Protein AF-A0A948YXH2-F1 (afdb_monomer)

Foldseek 3Di:
DDDPPPPPVVVVPPPPPVVVVVVVVVVPPPPPPPPQDDCVLCVVLLQLLLVLLVLLQVCCVVPVVVQVVDFFQVSSCVSCVVPVVSCVSLVQWRWGAHSQSKIWIGHNVQFATAFIAHNADSGGPGGCSNPPNHGSDDDDDCVVPHD

Radius of gyration: 26.39 Å; Cα contacts (8 Å, |Δi|>4): 198; chains: 1; bounding box: 30×79×67 Å

Secondary structure (DSSP, 8-state):
--STTSSSTTTTTSSHHHHHHHHHHHHTT---------HHHHHHHHTTHHHHHHHHHHHHHH-HHHHTTS-HHHHHHHHTSS-GGGGGGGTTSEEEE-TTS-EEEE-TTS-BEEEEE-TT-SS-SEE-TT-TT-BSS----HHHH--

Structure (mmCIF, N/CA/C/O backbone):
data_AF-A0A948YXH2-F1
#
_entry.id   AF-A0A948YXH2-F1
#
loop_
_atom_site.group_PDB
_atom_site.id
_atom_site.type_symbol
_atom_site.label_atom_id
_atom_site.label_alt_id
_atom_site.label_comp_id
_atom_site.label_asym_id
_atom_site.label_entity_id
_atom_site.label_seq_id
_atom_site.pdbx_PDB_ins_code
_atom_site.Cartn_x
_atom_site.Cartn_y
_atom_site.Cartn_z
_atom_site.occupancy
_atom_site.B_iso_or_equiv
_atom_site.auth_seq_id
_atom_site.auth_comp_id
_atom_site.auth_asym_id
_atom_site.auth_atom_id
_atom_site.pdbx_PDB_model_num
ATOM 1 N N . MET A 1 1 ? 5.760 -65.718 -49.578 1.00 47.25 1 MET A N 1
ATOM 2 C CA . MET A 1 1 ? 7.039 -65.034 -49.281 1.00 47.25 1 MET A CA 1
ATOM 3 C C . MET A 1 1 ? 7.207 -64.028 -50.403 1.00 47.25 1 MET A C 1
ATOM 5 O O . MET A 1 1 ? 7.182 -64.478 -51.530 1.00 47.25 1 MET A O 1
ATOM 9 N N . GLU A 1 2 ? 7.180 -62.706 -50.266 1.00 49.44 2 GLU A N 1
ATOM 10 C CA . GLU A 1 2 ? 7.543 -61.779 -49.188 1.00 49.44 2 GLU A CA 1
ATOM 11 C C . GLU A 1 2 ? 7.037 -60.376 -49.605 1.00 49.44 2 GLU A C 1
ATOM 13 O O . GLU A 1 2 ? 7.789 -59.625 -50.209 1.00 49.44 2 GLU A O 1
ATOM 18 N N . GLU A 1 3 ? 5.784 -59.976 -49.356 1.00 45.53 3 GLU A N 1
ATOM 19 C CA . GLU A 1 3 ? 5.370 -58.599 -49.741 1.00 45.53 3 GLU A CA 1
ATOM 20 C C . GLU A 1 3 ? 4.524 -57.845 -48.709 1.00 45.53 3 GLU A C 1
ATOM 22 O O . GLU A 1 3 ? 4.246 -56.659 -48.873 1.00 45.53 3 GLU A O 1
ATOM 27 N N . THR A 1 4 ? 4.202 -58.451 -47.567 1.00 49.09 4 THR A N 1
ATOM 28 C CA . THR A 1 4 ? 3.357 -57.817 -46.540 1.00 49.09 4 THR A CA 1
ATOM 29 C C . THR A 1 4 ? 4.105 -56.928 -45.535 1.00 49.09 4 THR A C 1
ATOM 31 O O . THR A 1 4 ? 3.462 -56.263 -44.728 1.00 49.09 4 THR A O 1
ATOM 34 N N . CYS A 1 5 ? 5.440 -56.827 -45.590 1.00 45.44 5 CYS A N 1
ATOM 35 C CA . CYS A 1 5 ? 6.236 -56.117 -44.570 1.00 45.44 5 CYS A CA 1
ATOM 36 C C . CYS A 1 5 ? 6.642 -54.670 -44.917 1.00 45.44 5 CYS A C 1
ATOM 38 O O . CYS A 1 5 ? 7.407 -54.056 -44.176 1.00 45.44 5 CYS A O 1
ATOM 40 N N . ARG A 1 6 ? 6.151 -54.089 -46.022 1.00 45.03 6 ARG A N 1
ATOM 41 C CA . ARG A 1 6 ? 6.579 -52.742 -46.465 1.00 45.03 6 ARG A CA 1
ATOM 42 C C . ARG A 1 6 ? 5.604 -51.601 -46.149 1.00 45.03 6 ARG A C 1
ATOM 44 O O . ARG A 1 6 ? 5.980 -50.441 -46.284 1.00 45.03 6 ARG A O 1
ATOM 51 N N . ASN A 1 7 ? 4.389 -51.899 -45.676 1.00 45.00 7 ASN A N 1
ATOM 52 C CA . ASN A 1 7 ? 3.322 -50.893 -45.550 1.00 45.00 7 ASN A CA 1
ATOM 53 C C . ASN A 1 7 ? 3.136 -50.271 -44.154 1.00 45.00 7 ASN A C 1
ATOM 55 O O . ASN A 1 7 ? 2.418 -49.283 -44.031 1.00 45.00 7 ASN A O 1
ATOM 59 N N . VAL A 1 8 ? 3.805 -50.766 -43.107 1.00 47.06 8 VAL A N 1
ATOM 60 C CA . VAL A 1 8 ? 3.688 -50.171 -41.756 1.00 47.06 8 VAL A CA 1
ATOM 61 C C . VAL A 1 8 ? 4.726 -49.064 -41.520 1.00 47.06 8 VAL A C 1
ATOM 63 O O . VAL A 1 8 ? 4.463 -48.102 -40.798 1.00 47.06 8 VAL A O 1
ATOM 66 N N . PHE A 1 9 ? 5.878 -49.119 -42.195 1.00 38.69 9 PHE A N 1
ATOM 67 C CA . PHE A 1 9 ? 6.962 -48.151 -41.982 1.00 38.69 9 PHE A CA 1
ATOM 68 C C . PHE A 1 9 ? 6.680 -46.759 -42.574 1.00 38.69 9 PHE A C 1
ATOM 70 O O . PHE A 1 9 ? 7.216 -45.759 -42.099 1.00 38.69 9 PHE A O 1
ATOM 77 N N . PHE A 1 10 ? 5.795 -46.665 -43.570 1.00 40.69 10 PHE A N 1
ATOM 78 C CA . PHE A 1 10 ? 5.503 -45.400 -44.252 1.00 40.69 10 PHE A CA 1
ATOM 79 C C . PHE A 1 10 ? 4.491 -44.508 -43.516 1.00 40.69 10 PHE A C 1
ATOM 81 O O . PHE A 1 10 ? 4.433 -43.302 -43.758 1.00 40.69 10 PHE A O 1
ATOM 88 N N . ILE A 1 11 ? 3.708 -45.067 -42.588 1.00 46.44 11 ILE A N 1
ATOM 89 C CA . ILE A 1 11 ? 2.656 -44.321 -41.880 1.00 46.44 11 ILE A CA 1
ATOM 90 C C . ILE A 1 11 ? 3.222 -43.574 -40.660 1.00 46.44 11 ILE A C 1
ATOM 92 O O . ILE A 1 11 ? 2.777 -42.469 -40.350 1.00 46.44 11 ILE A O 1
ATOM 96 N N . LEU A 1 12 ? 4.272 -44.102 -40.021 1.00 45.34 12 LEU A N 1
ATOM 97 C CA . LEU A 1 12 ? 4.922 -43.462 -38.867 1.00 45.34 12 LEU A CA 1
ATOM 98 C C . LEU A 1 12 ? 5.946 -42.380 -39.249 1.00 45.34 12 LEU A C 1
ATOM 100 O O . LEU A 1 12 ? 6.356 -41.590 -38.398 1.00 45.34 12 LEU A O 1
ATOM 104 N N . TRP A 1 13 ? 6.313 -42.277 -40.530 1.00 46.12 13 TRP A N 1
ATOM 105 C CA . TRP A 1 13 ? 7.247 -41.264 -41.033 1.00 46.12 13 TRP A CA 1
ATOM 106 C C . TRP A 1 13 ? 6.576 -40.145 -41.844 1.00 46.12 13 TRP A C 1
ATOM 108 O O . TRP A 1 13 ? 7.249 -39.380 -42.515 1.00 46.12 13 TRP A O 1
ATOM 118 N N . ARG A 1 14 ? 5.247 -39.989 -41.785 1.00 46.41 14 ARG A N 1
ATOM 119 C CA . ARG A 1 14 ? 4.543 -38.886 -42.481 1.00 46.41 14 ARG A CA 1
ATOM 120 C C . ARG A 1 14 ? 3.950 -37.829 -41.544 1.00 46.41 14 ARG A C 1
ATOM 122 O O . ARG A 1 14 ? 3.438 -36.816 -42.004 1.00 46.41 14 ARG A O 1
ATOM 129 N N . ARG A 1 15 ? 4.041 -38.034 -40.224 1.00 52.59 15 ARG A N 1
ATOM 130 C CA . ARG A 1 15 ? 3.487 -37.134 -39.188 1.00 52.59 15 ARG A CA 1
ATOM 131 C C . ARG A 1 15 ? 4.535 -36.525 -38.247 1.00 52.59 15 ARG A C 1
ATOM 133 O O . ARG A 1 15 ? 4.198 -36.056 -37.167 1.00 52.59 15 ARG A O 1
ATOM 140 N N . ARG A 1 16 ? 5.808 -36.502 -38.652 1.00 53.38 16 ARG A N 1
ATOM 141 C CA . ARG A 1 16 ? 6.897 -35.878 -37.881 1.00 53.38 16 ARG A CA 1
ATOM 142 C C . ARG A 1 16 ? 7.001 -34.341 -37.940 1.00 53.38 16 ARG A C 1
ATOM 144 O O . ARG A 1 16 ? 7.478 -33.796 -36.949 1.00 53.38 16 ARG A O 1
ATOM 151 N N . PRO A 1 17 ? 6.556 -33.607 -38.984 1.00 52.94 17 PRO A N 1
ATOM 152 C CA . PRO A 1 17 ? 6.754 -32.156 -38.985 1.00 52.94 17 PRO A CA 1
ATOM 153 C C . PRO A 1 17 ? 5.731 -31.417 -38.109 1.00 52.94 17 PRO A C 1
ATOM 155 O O . PRO A 1 17 ? 6.046 -30.353 -37.591 1.00 52.94 17 PRO A O 1
ATOM 158 N N . LEU A 1 18 ? 4.536 -31.984 -37.885 1.00 54.34 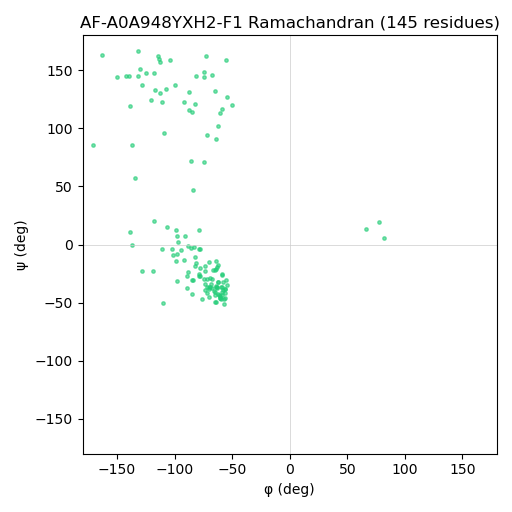18 LEU A N 1
ATOM 159 C CA . LEU A 1 18 ? 3.464 -31.314 -37.135 1.00 54.34 18 LEU A CA 1
ATOM 160 C C . LEU A 1 18 ? 3.738 -31.274 -35.620 1.00 54.34 18 LEU A C 1
ATOM 162 O O . LEU A 1 18 ? 3.500 -30.259 -34.977 1.00 54.34 18 LEU A O 1
ATOM 166 N N . PHE A 1 19 ? 4.298 -32.352 -35.059 1.00 53.00 19 PHE A N 1
ATOM 167 C CA . PHE A 1 19 ? 4.649 -32.424 -33.633 1.00 53.00 19 PHE A CA 1
ATOM 168 C C . PHE A 1 19 ? 5.821 -31.500 -33.267 1.00 53.00 19 PHE A C 1
ATOM 170 O O . PHE A 1 19 ? 5.811 -30.893 -32.199 1.00 53.00 19 PHE A O 1
ATOM 177 N N . LEU A 1 20 ? 6.804 -31.352 -34.164 1.00 56.38 20 LEU A N 1
ATOM 178 C CA . LEU A 1 20 ? 7.938 -30.440 -33.973 1.00 56.38 20 LEU A CA 1
ATOM 179 C C . LEU A 1 20 ? 7.518 -28.966 -34.102 1.00 56.38 20 LEU A C 1
ATOM 181 O O . LEU A 1 20 ? 7.993 -28.132 -33.336 1.00 56.38 20 LEU A O 1
ATOM 185 N N . LEU A 1 21 ? 6.580 -28.657 -35.007 1.00 55.91 21 LEU A N 1
ATOM 186 C CA . LEU A 1 21 ? 5.981 -27.322 -35.140 1.00 55.91 21 LEU A CA 1
ATOM 187 C C . LEU A 1 21 ? 5.174 -26.916 -33.898 1.00 55.91 21 LEU A C 1
ATOM 189 O O . LEU A 1 21 ? 5.331 -25.798 -33.417 1.00 55.91 21 LEU A O 1
ATOM 193 N N . CYS A 1 22 ? 4.367 -27.819 -33.329 1.00 55.50 22 CYS A N 1
ATOM 194 C CA . CYS A 1 22 ? 3.629 -27.534 -32.093 1.00 55.50 22 CYS A CA 1
ATOM 195 C C . CYS A 1 22 ? 4.554 -27.295 -30.889 1.00 55.50 22 CYS A C 1
ATOM 197 O O . CYS A 1 22 ? 4.252 -26.444 -30.056 1.00 55.50 22 CYS A O 1
ATOM 199 N N . TRP A 1 23 ? 5.688 -27.997 -30.805 1.00 57.28 23 TRP A N 1
ATOM 200 C CA . TRP A 1 23 ? 6.664 -27.795 -29.731 1.00 57.28 23 TRP A CA 1
ATOM 201 C C . TRP A 1 23 ? 7.389 -26.445 -29.852 1.00 57.28 23 TRP A C 1
ATOM 203 O O . TRP A 1 23 ? 7.566 -25.758 -28.851 1.00 57.28 23 TRP A O 1
ATOM 213 N N . PHE A 1 24 ? 7.709 -26.008 -31.076 1.00 55.78 24 PHE A N 1
ATOM 214 C CA . PHE A 1 24 ? 8.284 -24.680 -31.325 1.00 55.78 24 PHE A CA 1
ATOM 215 C C . PHE A 1 24 ? 7.313 -23.537 -30.985 1.00 55.78 24 PHE A C 1
ATOM 217 O O . PHE A 1 24 ? 7.726 -22.549 -30.386 1.00 55.78 24 PHE A O 1
ATOM 224 N N . ILE A 1 25 ? 6.020 -23.684 -31.303 1.00 59.38 25 ILE A N 1
ATOM 225 C CA . ILE A 1 25 ? 4.994 -22.666 -31.007 1.00 59.38 25 ILE A CA 1
ATOM 226 C C . ILE A 1 25 ? 4.745 -22.537 -29.491 1.00 59.38 25 ILE A C 1
ATOM 228 O O . ILE A 1 25 ? 4.522 -21.434 -28.999 1.00 59.38 25 ILE A O 1
ATOM 232 N N . LEU A 1 26 ? 4.842 -23.635 -28.730 1.00 56.25 26 LEU A N 1
ATOM 233 C CA . LEU A 1 26 ? 4.680 -23.633 -27.268 1.00 56.25 26 LEU A CA 1
ATOM 234 C C . LEU A 1 26 ? 5.825 -22.926 -26.518 1.00 56.25 26 LEU A C 1
ATOM 236 O O . LEU A 1 26 ? 5.587 -22.356 -25.457 1.00 56.25 26 LEU A O 1
ATOM 240 N N . VAL A 1 27 ? 7.046 -22.917 -27.065 1.00 59.12 27 VAL A N 1
ATOM 241 C CA . VAL A 1 27 ? 8.215 -22.261 -26.441 1.00 59.12 27 VAL A CA 1
ATOM 242 C C . VAL A 1 27 ? 8.197 -20.735 -26.630 1.00 59.12 27 VAL A C 1
ATOM 244 O O . VAL A 1 27 ? 8.809 -20.009 -25.852 1.00 59.12 27 VAL A O 1
ATOM 247 N N . SER A 1 28 ? 7.457 -20.207 -27.610 1.00 55.31 28 SER A N 1
ATOM 248 C CA . SER A 1 28 ? 7.458 -18.768 -27.918 1.00 55.31 28 SER A CA 1
ATOM 249 C C . SER A 1 28 ? 6.528 -17.905 -27.050 1.00 55.31 28 SER A C 1
ATOM 251 O O . SER A 1 28 ? 6.524 -16.689 -27.221 1.00 55.31 28 SER A O 1
ATOM 253 N N . ILE A 1 29 ? 5.758 -18.478 -26.114 1.00 59.00 29 ILE A N 1
ATOM 254 C CA . ILE A 1 29 ? 4.778 -17.717 -25.303 1.00 59.00 29 ILE A CA 1
ATOM 255 C C . ILE A 1 29 ? 5.355 -17.264 -23.945 1.00 59.00 29 ILE A C 1
ATOM 257 O O . ILE A 1 29 ? 4.737 -16.475 -23.237 1.00 59.00 29 ILE A O 1
ATOM 261 N N . SER A 1 30 ? 6.578 -17.649 -23.572 1.00 54.47 30 SER A N 1
ATOM 262 C CA . SER A 1 30 ? 7.213 -17.166 -22.333 1.00 54.47 30 SER A CA 1
ATOM 263 C C . SER A 1 30 ? 7.900 -15.803 -22.502 1.00 54.47 30 SER A C 1
ATOM 265 O O . SER A 1 30 ? 9.035 -15.604 -22.078 1.00 54.47 30 SER A O 1
ATOM 267 N N . GLY A 1 31 ? 7.211 -14.846 -23.125 1.00 50.62 31 GLY A N 1
ATOM 268 C CA . GLY A 1 31 ? 7.551 -13.427 -23.060 1.00 50.62 31 GLY A CA 1
ATOM 269 C C . GLY A 1 31 ? 6.918 -12.811 -21.818 1.00 50.62 31 GLY A C 1
ATOM 270 O O . GLY A 1 31 ? 5.932 -12.088 -21.922 1.00 50.62 31 GLY A O 1
ATOM 271 N N . CYS A 1 32 ? 7.435 -13.138 -20.631 1.00 58.16 32 CYS A N 1
ATOM 272 C CA . CYS A 1 32 ? 7.029 -12.456 -19.406 1.00 58.16 32 CYS A CA 1
ATOM 273 C C . CYS A 1 32 ? 7.630 -11.045 -19.446 1.00 58.16 32 CYS A C 1
ATOM 275 O O . CYS A 1 32 ? 8.799 -10.847 -19.117 1.00 58.16 32 CYS A O 1
ATOM 277 N N . CYS A 1 33 ? 6.857 -10.070 -19.925 1.00 55.53 33 CYS A N 1
ATOM 278 C CA . CYS A 1 33 ? 7.203 -8.660 -19.819 1.00 55.53 33 CYS A CA 1
ATOM 279 C C . CYS A 1 33 ? 7.234 -8.286 -18.332 1.00 55.53 33 CYS A C 1
ATOM 281 O O . CYS A 1 33 ? 6.213 -7.912 -17.760 1.00 55.53 33 CYS A O 1
ATOM 283 N N . ALA A 1 34 ? 8.398 -8.414 -17.693 1.00 60.78 34 ALA A N 1
ATOM 284 C CA . ALA A 1 34 ? 8.621 -7.870 -16.364 1.00 60.78 34 ALA A CA 1
ATOM 285 C C . ALA A 1 34 ? 8.470 -6.347 -16.458 1.00 60.78 34 ALA A C 1
ATOM 287 O O . ALA A 1 34 ? 9.343 -5.657 -16.988 1.00 60.78 34 ALA A O 1
ATOM 288 N N . HIS A 1 35 ? 7.321 -5.832 -16.014 1.00 67.50 35 HIS A N 1
ATOM 289 C CA . HIS A 1 35 ? 7.077 -4.399 -15.948 1.00 67.50 35 HIS A CA 1
ATOM 290 C C . HIS A 1 35 ? 8.140 -3.781 -15.038 1.00 67.50 35 HIS A C 1
ATOM 292 O O . HIS A 1 35 ? 8.249 -4.138 -13.862 1.00 67.50 35 HIS A O 1
ATOM 298 N N . LYS A 1 36 ? 8.983 -2.914 -15.604 1.00 78.88 36 LYS A N 1
ATOM 299 C CA . LYS A 1 36 ? 10.058 -2.263 -14.862 1.00 78.88 36 LYS A CA 1
ATOM 300 C C . LYS A 1 36 ? 9.483 -1.030 -14.182 1.00 78.88 36 LYS A C 1
ATOM 302 O O . LYS A 1 36 ? 9.102 -0.081 -14.853 1.00 78.88 36 LYS A O 1
ATOM 307 N N . TYR A 1 37 ? 9.452 -1.060 -12.860 1.00 88.38 37 TYR A N 1
ATOM 308 C CA . TYR A 1 37 ? 9.035 0.074 -12.049 1.00 88.38 37 TYR A CA 1
ATOM 309 C C . TYR A 1 37 ? 10.221 1.029 -11.904 1.00 88.38 37 TYR A C 1
ATOM 311 O O . TYR A 1 37 ? 11.299 0.620 -11.465 1.00 88.38 37 TYR A O 1
ATOM 319 N N . THR A 1 38 ? 10.047 2.273 -12.342 1.00 90.12 38 THR A N 1
ATOM 320 C CA . THR A 1 38 ? 11.082 3.316 -12.318 1.00 90.12 38 THR A CA 1
ATOM 321 C C . THR A 1 38 ? 10.699 4.421 -11.346 1.00 90.12 38 THR A C 1
ATOM 323 O O . THR A 1 38 ? 9.518 4.605 -11.044 1.00 90.12 38 THR A O 1
ATOM 326 N N . ASP A 1 39 ? 11.683 5.200 -10.899 1.00 91.88 39 ASP A N 1
ATOM 327 C CA . ASP A 1 39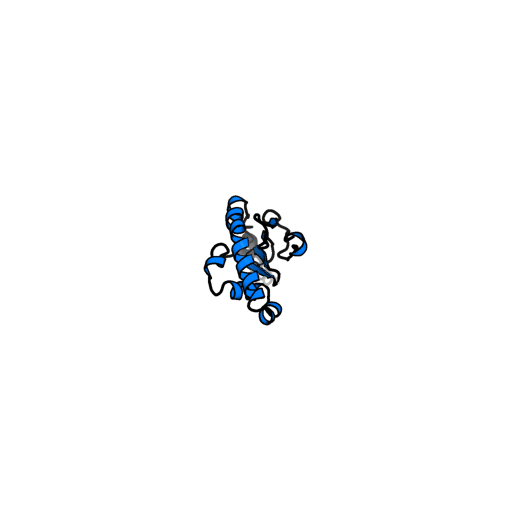 ? 11.442 6.340 -10.009 1.00 91.88 39 ASP A CA 1
ATOM 328 C C . ASP A 1 39 ? 10.448 7.339 -10.618 1.00 91.88 39 ASP A C 1
ATOM 330 O O . ASP A 1 39 ? 9.570 7.830 -9.919 1.00 91.88 39 ASP A O 1
ATOM 334 N N . GLU A 1 40 ? 10.512 7.570 -11.932 1.00 90.06 40 GLU A N 1
ATOM 335 C CA . GLU A 1 40 ? 9.584 8.450 -12.660 1.00 90.06 40 GLU A CA 1
ATOM 336 C C . GLU A 1 40 ? 8.120 8.017 -12.503 1.00 90.06 40 GLU A C 1
ATOM 338 O O . GLU A 1 40 ? 7.234 8.856 -12.355 1.00 90.06 40 GLU A O 1
ATOM 343 N N . THR A 1 41 ? 7.866 6.706 -12.511 1.00 90.38 41 THR A N 1
ATOM 344 C CA . THR A 1 41 ? 6.514 6.151 -12.352 1.00 90.38 41 THR A CA 1
ATOM 345 C C . THR A 1 41 ? 6.091 6.019 -10.892 1.00 90.38 41 THR A C 1
ATOM 347 O O . THR A 1 41 ? 4.907 6.127 -10.586 1.00 90.38 41 THR A O 1
ATOM 350 N N . MET A 1 42 ? 7.044 5.791 -9.986 1.00 93.94 42 MET A N 1
ATOM 351 C CA . MET A 1 42 ? 6.754 5.405 -8.604 1.00 93.94 42 MET A CA 1
ATOM 352 C C . MET A 1 42 ? 6.782 6.566 -7.620 1.00 93.94 42 MET A C 1
ATOM 354 O O . MET A 1 42 ? 6.013 6.550 -6.667 1.00 93.94 42 MET A O 1
ATOM 358 N N . GLN A 1 43 ? 7.609 7.587 -7.844 1.00 93.12 43 GLN A N 1
ATOM 359 C CA . GLN A 1 43 ? 7.688 8.742 -6.946 1.00 93.12 43 GLN A CA 1
ATOM 360 C C . GLN A 1 43 ? 6.355 9.498 -6.821 1.00 93.12 43 GLN A C 1
ATOM 362 O O . GLN A 1 43 ? 5.946 9.765 -5.692 1.00 93.12 43 GLN A O 1
ATOM 367 N N . PRO A 1 44 ? 5.620 9.798 -7.916 1.00 92.56 44 PRO A N 1
ATOM 368 C CA . PRO A 1 44 ? 4.319 10.455 -7.796 1.00 92.56 44 PRO A CA 1
ATOM 369 C C . PRO A 1 44 ? 3.303 9.600 -7.039 1.00 92.56 44 PRO A C 1
ATOM 371 O O . PRO A 1 44 ? 2.509 10.128 -6.271 1.00 92.56 44 PRO A O 1
ATOM 374 N N . LEU A 1 45 ? 3.347 8.280 -7.240 1.00 93.44 45 LEU A N 1
ATOM 375 C CA . LEU A 1 45 ? 2.473 7.343 -6.547 1.00 93.44 45 LEU A CA 1
ATOM 376 C C . LEU A 1 45 ? 2.763 7.333 -5.045 1.00 93.44 45 LEU A C 1
ATOM 378 O O . LEU A 1 45 ? 1.859 7.483 -4.228 1.00 93.44 45 LEU A O 1
ATOM 382 N N . ALA A 1 46 ? 4.035 7.197 -4.693 1.00 93.19 46 ALA A N 1
ATOM 383 C CA . ALA A 1 46 ? 4.479 7.083 -3.318 1.00 93.19 46 ALA A CA 1
ATOM 384 C C . ALA A 1 46 ? 4.253 8.391 -2.531 1.00 93.19 46 ALA A C 1
ATOM 386 O O . ALA A 1 46 ? 3.907 8.346 -1.358 1.00 93.19 46 ALA A O 1
ATOM 387 N N . ALA A 1 47 ? 4.294 9.552 -3.193 1.00 91.06 47 ALA A N 1
ATOM 388 C CA . ALA A 1 47 ? 3.925 10.836 -2.590 1.00 91.06 47 ALA A CA 1
ATOM 389 C C . ALA A 1 47 ? 2.452 10.929 -2.136 1.00 91.06 47 ALA A C 1
ATOM 391 O O . ALA A 1 47 ? 2.119 11.807 -1.347 1.00 91.06 47 ALA A O 1
ATOM 392 N N . THR A 1 48 ? 1.572 10.046 -2.624 1.00 93.44 48 THR A N 1
ATOM 393 C CA . THR A 1 48 ? 0.153 9.991 -2.217 1.00 93.44 48 THR A CA 1
ATOM 394 C C . THR A 1 48 ? -0.126 8.946 -1.130 1.00 93.44 48 THR A C 1
ATOM 396 O O . THR A 1 48 ? -1.279 8.729 -0.760 1.00 93.44 48 THR A O 1
ATOM 399 N N . ALA A 1 49 ? 0.900 8.243 -0.643 1.00 94.06 49 ALA A N 1
ATOM 400 C CA . ALA A 1 49 ? 0.736 7.110 0.266 1.00 94.06 49 ALA A CA 1
ATOM 401 C C . ALA A 1 49 ? 0.354 7.531 1.687 1.00 94.06 49 ALA A C 1
ATOM 403 O O . ALA A 1 49 ? -0.487 6.877 2.307 1.00 94.06 49 ALA A O 1
ATOM 404 N N . SER A 1 50 ? 0.858 8.676 2.143 1.00 92.31 50 SER A N 1
ATOM 405 C CA . SER A 1 50 ? 0.532 9.246 3.450 1.00 92.31 50 SER A CA 1
ATOM 406 C C . SER A 1 50 ? -0.954 9.595 3.594 1.00 92.31 50 SER A C 1
ATOM 408 O O . SER A 1 50 ? -1.526 9.433 4.672 1.00 92.31 50 SER A O 1
ATOM 410 N N . ASP A 1 51 ? -1.630 9.990 2.509 1.00 93.19 51 ASP A N 1
ATOM 411 C CA . ASP A 1 51 ? -3.080 10.224 2.510 1.00 93.19 51 ASP A CA 1
ATOM 412 C C . ASP A 1 51 ? -3.868 8.925 2.713 1.00 93.19 51 ASP A C 1
ATOM 414 O O . ASP A 1 51 ? -4.873 8.902 3.431 1.00 93.19 51 ASP A O 1
ATOM 418 N N . LEU A 1 52 ? -3.393 7.823 2.127 1.00 95.12 52 LEU A N 1
ATOM 419 C CA . LEU A 1 52 ? -3.997 6.512 2.323 1.00 95.12 52 LEU A CA 1
ATOM 420 C C . LEU A 1 52 ? -3.720 5.968 3.731 1.00 95.12 52 LEU A C 1
ATOM 422 O O . LEU A 1 52 ? -4.634 5.449 4.373 1.00 95.12 52 LEU A O 1
ATOM 426 N N . ALA A 1 53 ? -2.490 6.133 4.224 1.00 95.00 53 ALA A N 1
ATOM 427 C CA . ALA A 1 53 ? -2.094 5.785 5.587 1.00 95.00 53 ALA A CA 1
ATOM 428 C C . ALA A 1 53 ? -2.978 6.501 6.614 1.00 95.00 53 ALA A C 1
ATOM 430 O O . ALA A 1 53 ? -3.550 5.863 7.499 1.00 95.00 53 ALA A O 1
ATOM 431 N N . ARG A 1 54 ? -3.199 7.804 6.416 1.00 93.94 54 ARG A N 1
ATOM 432 C CA . ARG A 1 54 ? -4.100 8.625 7.230 1.00 93.94 54 ARG A CA 1
ATOM 433 C C . ARG A 1 54 ? -5.542 8.140 7.199 1.00 93.94 54 ARG A C 1
ATOM 435 O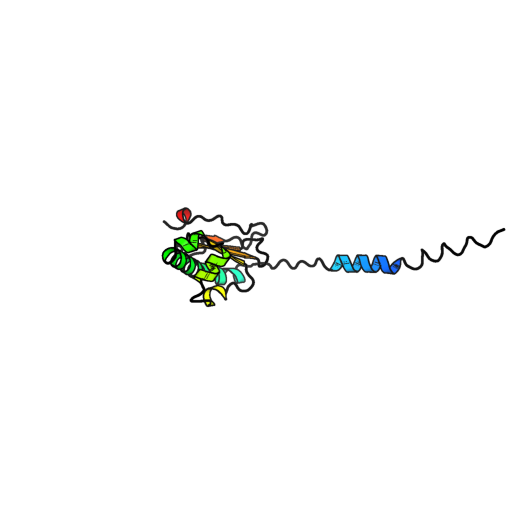 O . ARG A 1 54 ? -6.197 8.086 8.239 1.00 93.94 54 ARG A O 1
ATOM 442 N N . ALA A 1 55 ? -6.062 7.788 6.023 1.00 95.88 55 ALA A N 1
ATOM 443 C CA . ALA A 1 55 ? -7.418 7.258 5.908 1.00 95.88 55 ALA A CA 1
ATOM 444 C C . ALA A 1 55 ? -7.578 5.945 6.692 1.00 95.88 55 ALA A C 1
ATOM 446 O O . ALA A 1 55 ? -8.561 5.780 7.417 1.00 95.88 55 ALA A O 1
ATOM 447 N N . VAL A 1 56 ? -6.599 5.039 6.589 1.00 96.38 56 VAL A N 1
ATOM 448 C CA . VAL A 1 56 ? -6.577 3.777 7.345 1.00 96.38 56 VAL A CA 1
ATOM 449 C C . VAL A 1 56 ? -6.480 4.033 8.845 1.00 96.38 56 VAL A C 1
ATOM 451 O O . VAL A 1 56 ? -7.300 3.507 9.595 1.00 96.38 56 VAL A O 1
ATOM 454 N N . MET A 1 57 ? -5.547 4.881 9.280 1.00 94.62 57 MET A N 1
ATOM 455 C CA . MET A 1 57 ? -5.376 5.230 10.691 1.00 94.62 57 MET A CA 1
ATOM 456 C C . MET A 1 57 ? -6.665 5.810 11.281 1.00 94.62 57 MET A C 1
ATOM 458 O O . MET A 1 57 ? -7.135 5.359 12.326 1.00 94.62 57 MET A O 1
ATOM 462 N N . ARG A 1 58 ? -7.297 6.755 10.577 1.00 95.38 58 ARG A N 1
ATOM 463 C CA . ARG A 1 58 ? -8.571 7.343 10.996 1.00 95.38 58 ARG A CA 1
ATOM 464 C C . ARG A 1 58 ? -9.678 6.299 11.101 1.00 95.38 58 ARG A C 1
ATOM 466 O O . ARG A 1 58 ? -10.397 6.274 12.095 1.00 95.38 58 ARG A O 1
ATOM 473 N N . PHE A 1 59 ? -9.808 5.420 10.107 1.00 97.06 59 PHE A N 1
ATOM 474 C CA . PHE A 1 59 ? -10.796 4.345 10.156 1.00 97.06 59 PHE A CA 1
ATOM 475 C C . PHE A 1 59 ? -10.581 3.430 11.368 1.00 97.06 59 PHE A C 1
ATOM 477 O O . PHE A 1 59 ? -11.553 3.105 12.051 1.00 97.06 59 PHE A O 1
ATOM 484 N N . THR A 1 60 ? -9.331 3.056 11.659 1.00 96.00 60 THR A N 1
ATOM 485 C CA . THR A 1 60 ? -8.981 2.242 12.832 1.00 96.00 60 THR A CA 1
ATOM 486 C C . THR A 1 60 ? -9.324 2.951 14.140 1.00 96.00 60 THR A C 1
ATOM 488 O O . THR A 1 60 ? -9.865 2.321 15.046 1.00 96.00 60 THR A O 1
ATOM 491 N N . GLN A 1 61 ? -9.050 4.252 14.249 1.00 95.38 61 GLN A N 1
ATOM 492 C CA . GLN A 1 61 ? -9.378 5.045 15.439 1.00 95.38 61 GLN A CA 1
ATOM 493 C C . GLN A 1 61 ? -10.891 5.159 15.659 1.00 95.38 61 GLN A C 1
ATOM 495 O O . GLN A 1 61 ? -11.358 5.033 16.792 1.00 95.38 61 GLN A O 1
ATOM 500 N N . ASP A 1 62 ? -11.652 5.348 14.581 1.00 97.25 62 ASP A N 1
ATOM 501 C CA . ASP A 1 62 ? -13.109 5.462 14.634 1.00 97.25 62 ASP A CA 1
ATOM 502 C C . ASP A 1 62 ? -13.784 4.093 14.877 1.00 97.25 62 ASP A C 1
ATOM 504 O O . ASP A 1 62 ? -14.849 4.026 15.494 1.00 97.25 62 ASP A O 1
ATOM 508 N N . ASN A 1 63 ? -13.170 2.989 14.424 1.00 96.69 63 ASN A N 1
ATOM 509 C CA . ASN A 1 63 ? -13.752 1.639 14.439 1.00 96.69 63 ASN A CA 1
ATOM 510 C C . ASN A 1 63 ? -12.765 0.562 14.951 1.00 96.69 63 ASN A C 1
ATOM 512 O O . ASN A 1 63 ? -12.518 -0.433 14.262 1.00 96.69 63 ASN A O 1
ATOM 516 N N . PRO A 1 64 ? -12.218 0.683 16.175 1.00 95.81 64 PRO A N 1
ATOM 517 C CA . PRO A 1 64 ? -11.093 -0.141 16.630 1.00 95.81 64 PRO A CA 1
ATOM 518 C C . PRO A 1 64 ? -11.420 -1.637 16.720 1.00 95.81 64 PRO A C 1
ATOM 520 O O . PRO A 1 64 ? -10.591 -2.480 16.391 1.00 95.81 64 PRO A O 1
ATOM 523 N N . ALA A 1 65 ? -12.644 -1.985 17.131 1.00 95.25 65 ALA A N 1
ATOM 524 C CA . ALA A 1 65 ? -13.081 -3.379 17.222 1.00 95.25 65 ALA A CA 1
ATOM 525 C C . ALA A 1 65 ? -13.304 -4.027 15.846 1.00 95.25 65 ALA A C 1
ATOM 527 O O . ALA A 1 65 ? -13.139 -5.236 15.710 1.00 95.25 65 ALA A O 1
ATOM 528 N N . GLU A 1 66 ? -13.686 -3.242 14.836 1.00 95.12 66 GLU A N 1
ATOM 529 C CA . GLU A 1 66 ? -13.832 -3.736 13.466 1.00 95.12 66 G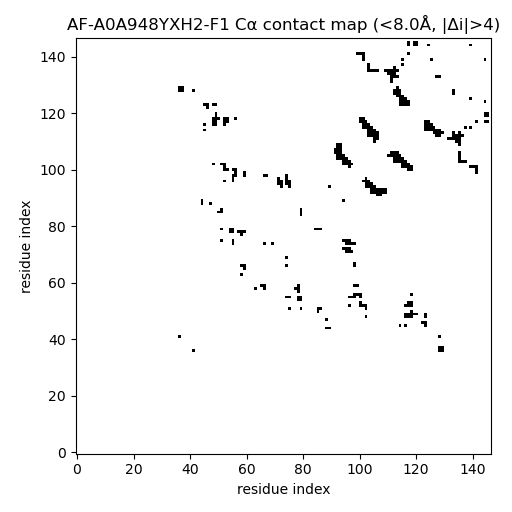LU A CA 1
ATOM 530 C C . GLU A 1 66 ? -12.456 -3.901 12.824 1.00 95.12 66 GLU A C 1
ATOM 532 O O . GLU A 1 66 ? -12.164 -4.964 12.286 1.00 95.12 66 GLU A O 1
ATOM 537 N N . ALA A 1 67 ? -11.586 -2.895 12.948 1.00 94.44 67 ALA A N 1
ATOM 538 C CA . ALA A 1 67 ? -10.280 -2.864 12.298 1.00 94.44 67 ALA A CA 1
ATOM 539 C C . ALA A 1 67 ? -9.397 -4.080 12.627 1.00 94.44 67 ALA A C 1
ATOM 541 O O . ALA A 1 67 ? -8.748 -4.611 11.730 1.00 94.44 67 ALA A O 1
ATOM 542 N N . VAL A 1 68 ? -9.422 -4.582 13.868 1.00 92.81 68 VAL A N 1
ATOM 543 C CA . VAL A 1 68 ? -8.649 -5.779 14.270 1.00 92.81 68 VAL A CA 1
ATOM 544 C C . VAL A 1 68 ? -9.159 -7.093 13.665 1.00 92.81 68 VAL A C 1
ATOM 546 O O . VAL A 1 68 ? -8.465 -8.106 13.732 1.00 92.81 68 VAL A O 1
ATOM 549 N N . LEU A 1 69 ? -10.375 -7.104 13.112 1.00 95.31 69 LEU A N 1
ATOM 550 C CA . LEU A 1 69 ? -10.992 -8.280 12.489 1.00 95.31 69 LEU A CA 1
ATOM 551 C C . LEU A 1 69 ? -10.861 -8.280 10.962 1.00 95.31 69 LEU A C 1
ATOM 553 O O . LEU A 1 69 ? -11.134 -9.305 10.334 1.00 95.31 69 LEU A O 1
ATOM 557 N N . LEU A 1 70 ? -10.497 -7.145 10.362 1.00 96.69 70 LEU A N 1
ATOM 558 C CA . LEU A 1 70 ? -10.359 -7.020 8.916 1.00 96.69 70 LEU A CA 1
ATOM 559 C C . LEU A 1 70 ? -9.005 -7.558 8.458 1.00 96.69 70 LEU A C 1
ATOM 561 O O . LEU A 1 70 ? -7.990 -7.397 9.132 1.00 96.69 70 LEU A O 1
ATOM 565 N N . ASP A 1 71 ? -8.985 -8.168 7.276 1.00 96.81 71 ASP A N 1
ATOM 566 C CA . ASP A 1 71 ? -7.723 -8.400 6.581 1.00 96.81 71 ASP A CA 1
ATOM 567 C C . ASP A 1 71 ? -7.164 -7.092 6.002 1.00 96.81 71 ASP A C 1
ATOM 569 O O . ASP A 1 71 ? -7.889 -6.111 5.815 1.00 96.81 71 ASP A O 1
ATOM 573 N N . ASP A 1 72 ? -5.873 -7.093 5.670 1.00 97.12 72 ASP A N 1
ATOM 574 C CA . ASP A 1 72 ? -5.157 -5.892 5.237 1.00 97.12 72 ASP A CA 1
ATOM 575 C C . ASP A 1 72 ? -5.786 -5.172 4.030 1.00 97.12 72 ASP A C 1
ATOM 577 O O . ASP A 1 72 ? -5.625 -3.962 3.870 1.00 97.12 72 ASP A O 1
ATOM 581 N N . ARG A 1 73 ? -6.443 -5.906 3.122 1.00 97.06 73 ARG A N 1
ATOM 582 C CA . ARG A 1 73 ? -7.046 -5.331 1.907 1.00 97.06 73 ARG A CA 1
ATOM 583 C C . ARG A 1 73 ? -8.435 -4.801 2.194 1.00 97.06 73 ARG A C 1
ATOM 585 O O . ARG A 1 73 ? -8.793 -3.723 1.720 1.00 97.06 73 ARG A O 1
ATOM 592 N N . GLU A 1 74 ? -9.210 -5.554 2.961 1.00 97.94 74 GLU A N 1
ATOM 593 C CA . GLU A 1 74 ? -10.528 -5.124 3.395 1.00 97.94 74 GLU A CA 1
ATOM 594 C C . GLU A 1 74 ? -10.432 -3.877 4.278 1.00 97.94 74 GLU A C 1
ATOM 596 O O . GLU A 1 74 ? -11.239 -2.965 4.110 1.00 97.94 74 GLU A O 1
ATOM 601 N N . LEU A 1 75 ? -9.408 -3.780 5.133 1.00 98.00 75 LEU A N 1
ATOM 602 C CA . LEU A 1 75 ? -9.142 -2.590 5.937 1.00 98.00 75 LEU A CA 1
ATOM 603 C C . LEU A 1 75 ? -8.973 -1.342 5.063 1.00 98.00 75 LEU A C 1
ATOM 605 O O . LEU A 1 75 ? -9.677 -0.354 5.262 1.00 98.00 75 LEU A O 1
ATOM 609 N N . VAL A 1 76 ? -8.110 -1.405 4.044 1.00 97.94 76 VAL A N 1
ATOM 610 C CA . VAL A 1 76 ? -7.924 -0.300 3.089 1.00 97.94 76 VAL A CA 1
ATOM 611 C C . VAL A 1 76 ? -9.234 0.023 2.374 1.00 97.94 76 VAL A C 1
ATOM 613 O O . VAL A 1 76 ? -9.634 1.183 2.316 1.00 97.94 76 VAL A O 1
ATOM 616 N N . ARG A 1 77 ? -9.947 -0.996 1.879 1.00 97.81 77 ARG A N 1
ATOM 617 C CA . ARG A 1 77 ? -11.214 -0.810 1.157 1.00 97.81 77 ARG A CA 1
ATOM 618 C C . ARG A 1 77 ? -12.266 -0.098 2.010 1.00 97.81 77 ARG A C 1
ATOM 620 O O . ARG A 1 77 ? -13.008 0.738 1.494 1.00 97.81 77 ARG A O 1
ATOM 627 N N . ARG A 1 78 ? -12.358 -0.446 3.297 1.00 97.88 78 ARG A N 1
ATOM 628 C CA . ARG A 1 78 ? -13.273 0.178 4.263 1.00 97.88 78 ARG A CA 1
ATOM 629 C C . ARG A 1 78 ? -12.848 1.602 4.588 1.00 97.88 78 ARG A C 1
ATOM 631 O O . ARG A 1 78 ? -13.683 2.501 4.535 1.00 97.88 78 ARG A O 1
ATOM 638 N N . ALA A 1 79 ? -11.559 1.809 4.835 1.00 97.31 79 ALA A N 1
ATOM 639 C CA . ALA A 1 79 ? -10.996 3.116 5.140 1.00 97.31 79 ALA A CA 1
ATOM 640 C C . ALA A 1 79 ? -11.211 4.138 4.014 1.00 97.31 79 ALA A C 1
ATOM 642 O O . ALA A 1 79 ? -11.511 5.301 4.275 1.00 97.31 79 ALA A O 1
ATOM 643 N N . THR A 1 80 ? -11.144 3.705 2.754 1.00 97.69 80 THR A N 1
ATOM 644 C CA . THR A 1 80 ? -11.355 4.578 1.589 1.00 97.69 80 THR A CA 1
ATOM 645 C C . THR A 1 80 ? -12.804 4.630 1.108 1.00 97.69 80 THR A C 1
ATOM 647 O O . THR A 1 80 ? -13.073 5.198 0.054 1.00 97.69 80 THR A O 1
ATOM 650 N N . ALA A 1 81 ? -13.765 4.034 1.821 1.00 97.25 81 ALA A N 1
ATOM 651 C CA . ALA A 1 81 ? -15.152 3.974 1.349 1.00 97.25 81 ALA A CA 1
ATOM 652 C C . ALA A 1 81 ? -15.793 5.368 1.196 1.00 97.25 81 ALA A C 1
ATOM 654 O O . ALA A 1 81 ? -16.620 5.568 0.306 1.00 97.25 81 ALA A O 1
ATOM 655 N N . PHE A 1 82 ? -15.394 6.329 2.036 1.00 94.25 82 PHE A N 1
ATOM 656 C CA . PHE A 1 82 ? -15.866 7.717 1.974 1.00 94.25 82 PHE A CA 1
ATOM 657 C C . PHE A 1 82 ? -15.179 8.551 0.886 1.00 94.25 82 PHE A C 1
ATOM 659 O O . PHE A 1 82 ? -15.795 9.483 0.371 1.00 94.25 82 PHE A O 1
ATOM 666 N N . ASP A 1 83 ? -13.943 8.208 0.513 1.00 96.69 83 ASP A N 1
ATOM 667 C CA . ASP A 1 83 ? -13.233 8.823 -0.611 1.00 96.69 83 ASP A CA 1
ATOM 668 C C . ASP A 1 83 ? -12.495 7.768 -1.454 1.00 96.69 83 ASP A C 1
ATOM 670 O O . ASP A 1 83 ? -11.297 7.522 -1.276 1.00 96.69 83 ASP A O 1
ATOM 674 N N . PRO A 1 84 ? -13.193 7.147 -2.421 1.00 96.25 84 PRO A N 1
ATOM 675 C CA . PRO A 1 84 ? -12.590 6.152 -3.300 1.00 96.25 84 PRO A CA 1
ATOM 676 C C . PRO A 1 84 ? -11.482 6.714 -4.201 1.00 96.25 84 PRO A C 1
ATOM 678 O O . PRO A 1 84 ? -10.736 5.938 -4.799 1.00 96.25 84 PRO A O 1
ATOM 681 N N . ASN A 1 85 ? -11.360 8.044 -4.338 1.00 96.75 85 ASN A N 1
ATOM 682 C CA . ASN A 1 85 ? -10.322 8.638 -5.181 1.00 96.75 85 ASN A CA 1
ATOM 683 C C . ASN A 1 85 ? -8.917 8.396 -4.629 1.00 96.75 85 ASN A C 1
ATOM 685 O O . ASN A 1 85 ? -7.974 8.386 -5.416 1.00 96.75 85 ASN A O 1
ATOM 689 N N . LEU A 1 86 ? -8.789 8.122 -3.327 1.00 96.50 86 LEU A N 1
ATOM 690 C CA . LEU A 1 86 ? -7.523 7.764 -2.686 1.00 96.50 86 LEU A CA 1
ATOM 691 C C . LEU A 1 86 ? -6.877 6.511 -3.298 1.00 96.50 86 LEU A C 1
ATOM 693 O O . LEU A 1 86 ? -5.660 6.377 -3.272 1.00 96.50 86 LEU A O 1
ATOM 697 N N . LEU A 1 87 ? -7.668 5.609 -3.894 1.00 97.25 87 LEU A N 1
ATOM 698 C CA . LEU A 1 87 ? -7.156 4.396 -4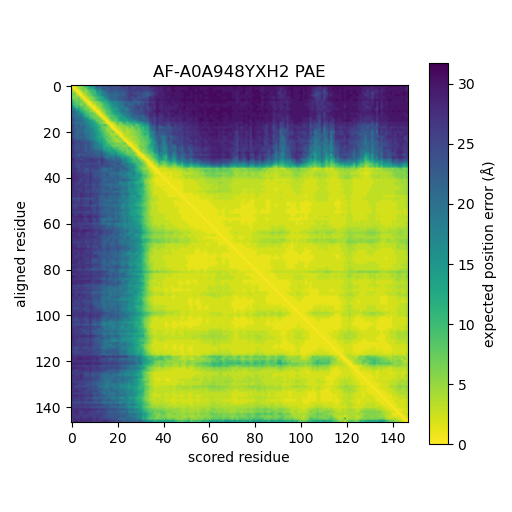.541 1.00 97.25 87 LEU A CA 1
ATOM 699 C C . LEU A 1 87 ? -6.864 4.556 -6.035 1.00 97.25 87 LEU A C 1
ATOM 701 O O . LEU A 1 87 ? -6.180 3.706 -6.602 1.00 97.25 87 LEU A O 1
ATOM 705 N N . LYS A 1 88 ? -7.329 5.633 -6.681 1.00 96.06 88 LYS A N 1
ATOM 706 C CA . LYS A 1 88 ? -7.133 5.845 -8.127 1.00 96.06 88 LYS A CA 1
ATOM 707 C C . LYS A 1 88 ? -5.665 5.831 -8.569 1.00 96.06 88 LYS A C 1
ATOM 709 O O . LYS A 1 88 ? -5.383 5.208 -9.589 1.00 96.06 88 LYS A O 1
ATOM 714 N N . PRO A 1 89 ? -4.713 6.450 -7.840 1.00 95.56 89 PRO A N 1
ATOM 715 C CA . PRO A 1 89 ? -3.301 6.392 -8.224 1.00 95.56 89 PRO A CA 1
ATOM 716 C C . PRO A 1 89 ? -2.748 4.960 -8.286 1.00 95.56 89 PRO A C 1
ATOM 718 O O . PRO A 1 89 ? -1.805 4.689 -9.024 1.00 95.56 89 PRO A O 1
ATOM 721 N N . TYR A 1 90 ? -3.357 4.038 -7.537 1.00 96.44 90 TYR A N 1
ATOM 722 C CA . TYR A 1 90 ? -2.911 2.660 -7.353 1.00 96.44 90 TYR A CA 1
ATOM 723 C C . TYR A 1 90 ? -3.653 1.661 -8.247 1.00 96.44 90 TYR A C 1
ATOM 725 O O . TYR A 1 90 ? -3.566 0.452 -8.023 1.00 96.44 90 TYR A O 1
ATOM 733 N N . GLU A 1 91 ? -4.408 2.128 -9.245 1.00 95.19 91 GLU A N 1
ATOM 734 C CA . GLU A 1 91 ? -5.117 1.246 -10.168 1.00 95.19 91 GLU A CA 1
ATOM 735 C C . GLU A 1 91 ? -4.160 0.239 -10.825 1.00 95.19 91 GLU A C 1
ATOM 737 O O . GLU A 1 91 ? -3.124 0.584 -11.392 1.00 95.19 91 GLU A O 1
ATOM 742 N N . GLY A 1 92 ? -4.509 -1.046 -10.730 1.00 94.38 92 GLY A N 1
ATOM 743 C CA . GLY A 1 92 ? -3.663 -2.134 -11.218 1.00 94.38 92 GLY A CA 1
ATOM 744 C C . GLY A 1 92 ? -2.545 -2.556 -10.261 1.00 94.38 92 GLY A C 1
ATOM 745 O O . GLY A 1 92 ? -1.755 -3.421 -10.627 1.00 94.38 92 GLY A O 1
ATOM 746 N N . LEU A 1 93 ? -2.480 -2.017 -9.042 1.00 96.69 93 LEU A N 1
ATOM 747 C CA . LEU A 1 93 ? -1.563 -2.451 -7.986 1.00 96.69 93 LEU A CA 1
ATOM 748 C C . LEU A 1 93 ? -2.323 -3.092 -6.826 1.00 96.69 93 LEU A C 1
ATOM 750 O O . LEU A 1 93 ? -3.514 -2.860 -6.619 1.00 96.69 93 LEU A O 1
ATOM 754 N N . ALA A 1 94 ? -1.623 -3.925 -6.059 1.00 97.56 94 ALA A N 1
ATOM 755 C CA . ALA A 1 94 ? -2.164 -4.474 -4.826 1.00 97.56 94 ALA A CA 1
ATOM 756 C C . ALA A 1 94 ? -1.784 -3.555 -3.662 1.00 97.56 94 ALA A C 1
ATOM 758 O O . ALA A 1 94 ? -0.601 -3.332 -3.416 1.00 97.56 94 ALA A O 1
ATOM 759 N N . VAL A 1 95 ? -2.783 -3.053 -2.937 1.00 98.19 95 VAL A N 1
ATOM 760 C CA . VAL A 1 95 ? -2.588 -2.170 -1.781 1.00 98.19 95 VAL A CA 1
ATOM 761 C C . VAL A 1 95 ? -3.112 -2.848 -0.523 1.00 98.19 95 VAL A C 1
ATOM 763 O O . VAL A 1 95 ? -4.195 -3.435 -0.535 1.00 98.19 95 VAL A O 1
ATOM 766 N N . ARG A 1 96 ? -2.315 -2.816 0.542 1.00 98.12 96 ARG A N 1
ATOM 767 C CA . ARG A 1 96 ? -2.580 -3.456 1.836 1.00 98.12 96 ARG A CA 1
ATOM 768 C C . ARG A 1 96 ? -2.321 -2.447 2.945 1.00 98.12 96 ARG A C 1
ATOM 770 O O . ARG A 1 96 ? -1.406 -1.641 2.817 1.00 98.12 96 ARG A O 1
ATOM 777 N N . GLY A 1 97 ? -3.098 -2.510 4.018 1.00 96.75 97 GLY A N 1
ATOM 778 C CA . GLY A 1 97 ? -2.964 -1.628 5.172 1.00 96.75 97 GLY A CA 1
ATOM 779 C C . GLY A 1 97 ? -2.929 -2.414 6.474 1.00 96.75 97 GLY A C 1
ATOM 780 O O . GLY A 1 97 ? -3.516 -3.487 6.564 1.00 96.75 97 GLY A O 1
ATOM 781 N N . THR A 1 98 ? -2.252 -1.879 7.479 1.00 95.50 98 THR A N 1
ATOM 782 C CA . THR A 1 98 ? -2.290 -2.399 8.854 1.00 95.50 98 THR A CA 1
ATOM 783 C C . THR A 1 98 ? -3.158 -1.507 9.734 1.00 95.50 98 THR A C 1
ATOM 785 O O . THR A 1 98 ? -3.362 -0.333 9.426 1.00 95.50 98 THR A O 1
ATOM 788 N N . ALA A 1 99 ? -3.643 -2.047 10.856 1.00 92.94 99 ALA A N 1
ATOM 789 C CA . ALA A 1 99 ? -4.378 -1.259 11.846 1.00 92.94 99 ALA A CA 1
ATOM 790 C C . ALA A 1 99 ? -3.540 -0.079 12.376 1.00 92.94 99 ALA A C 1
ATOM 792 O O . ALA A 1 99 ? -4.083 0.999 12.599 1.00 92.94 99 ALA A O 1
ATOM 793 N N . ASP A 1 100 ? -2.218 -0.252 12.460 1.00 90.19 100 ASP A N 1
ATOM 794 C CA . ASP A 1 100 ? -1.264 0.770 12.908 1.00 90.19 100 ASP A CA 1
ATOM 795 C C . ASP A 1 100 ? -0.931 1.822 11.828 1.00 90.19 100 ASP A C 1
ATOM 797 O O . ASP A 1 100 ? 0.020 2.590 11.979 1.00 90.19 100 ASP A O 1
ATOM 801 N N . GLY A 1 101 ? -1.700 1.862 10.732 1.00 90.81 101 GLY A N 1
ATOM 802 C CA . GLY A 1 101 ? -1.642 2.905 9.704 1.00 90.81 101 GLY A CA 1
ATOM 803 C C . GLY A 1 101 ? -0.482 2.794 8.721 1.00 90.81 101 GLY A C 1
ATOM 804 O O . GLY A 1 101 ? -0.155 3.776 8.065 1.00 90.81 101 GLY A O 1
ATOM 805 N N . ILE A 1 102 ? 0.134 1.618 8.591 1.00 95.50 102 ILE A N 1
ATOM 806 C CA . ILE A 1 102 ? 1.152 1.364 7.563 1.00 95.50 102 ILE A CA 1
ATOM 807 C C . ILE A 1 102 ? 0.473 0.891 6.284 1.00 95.50 102 ILE A C 1
ATOM 809 O O . ILE A 1 102 ? -0.305 -0.066 6.319 1.00 95.50 102 ILE A O 1
ATOM 813 N N . ILE A 1 103 ? 0.831 1.499 5.159 1.00 97.44 103 ILE A N 1
ATOM 814 C CA . ILE A 1 103 ? 0.458 1.068 3.815 1.00 97.44 103 ILE A CA 1
ATOM 815 C C . ILE A 1 103 ? 1.609 0.293 3.188 1.00 97.44 103 ILE A C 1
ATOM 817 O O . ILE A 1 103 ? 2.758 0.710 3.252 1.00 97.44 103 ILE A O 1
ATOM 821 N N . LEU A 1 104 ? 1.284 -0.814 2.529 1.00 98.12 104 LEU A N 1
ATOM 822 C CA . LEU A 1 104 ? 2.183 -1.574 1.670 1.00 98.12 104 LEU A CA 1
ATOM 823 C C . LEU A 1 104 ? 1.588 -1.632 0.265 1.00 98.12 104 LEU A C 1
ATOM 825 O O . LEU A 1 104 ? 0.473 -2.125 0.062 1.00 98.12 104 LEU A O 1
ATOM 829 N N . VAL A 1 105 ? 2.369 -1.186 -0.713 1.00 98.06 105 VAL A N 1
ATOM 830 C CA . VAL A 1 105 ? 2.010 -1.251 -2.130 1.00 98.06 105 VAL A CA 1
ATOM 831 C C . VAL A 1 105 ? 2.848 -2.317 -2.812 1.00 98.06 105 VAL A C 1
ATOM 833 O O . VAL A 1 105 ? 4.064 -2.390 -2.636 1.00 98.06 105 VAL A O 1
ATOM 836 N N . CYS A 1 106 ? 2.189 -3.145 -3.611 1.00 97.62 106 CYS A N 1
ATOM 837 C CA . CYS A 1 106 ? 2.778 -4.286 -4.288 1.00 97.62 106 CYS A CA 1
ATOM 838 C C . CYS A 1 106 ? 2.399 -4.326 -5.767 1.00 97.62 106 CYS A C 1
ATOM 840 O O . CYS A 1 106 ? 1.467 -3.664 -6.228 1.00 97.62 106 CYS A O 1
ATOM 842 N N . THR A 1 107 ? 3.110 -5.165 -6.516 1.00 96.38 107 THR A N 1
ATOM 843 C CA . THR A 1 107 ? 2.741 -5.536 -7.883 1.00 96.38 107 THR A CA 1
ATOM 844 C C . THR A 1 107 ? 1.318 -6.093 -7.954 1.00 96.38 107 THR A C 1
ATOM 846 O O . THR A 1 107 ? 0.775 -6.583 -6.963 1.00 96.38 107 THR A O 1
ATOM 849 N N . SER A 1 108 ? 0.713 -6.051 -9.143 1.00 95.06 108 SER A N 1
ATOM 850 C CA . SER A 1 108 ? -0.653 -6.539 -9.393 1.00 95.06 108 SER A CA 1
ATOM 851 C C . SER A 1 108 ? -0.878 -7.992 -8.956 1.00 95.06 108 SER A C 1
ATOM 853 O O . SER A 1 108 ? -1.951 -8.344 -8.474 1.00 95.06 108 SER A O 1
ATOM 855 N N . ASP A 1 109 ? 0.147 -8.836 -9.091 1.00 94.19 109 ASP A N 1
ATOM 856 C CA . ASP A 1 109 ? 0.129 -10.237 -8.667 1.00 94.19 109 ASP A CA 1
ATOM 857 C C . ASP A 1 109 ? 0.327 -10.431 -7.152 1.00 94.19 109 ASP A C 1
ATOM 859 O O . ASP A 1 109 ? 0.273 -11.560 -6.662 1.00 94.19 109 ASP A O 1
ATOM 863 N N . GLY A 1 110 ? 0.569 -9.346 -6.411 1.00 94.88 110 GLY A N 1
ATOM 864 C CA . GLY A 1 110 ? 0.767 -9.334 -4.967 1.00 94.88 110 GLY A CA 1
ATOM 865 C C . GLY A 1 110 ? 2.033 -10.045 -4.495 1.00 94.88 110 GLY A C 1
ATOM 866 O O . GLY A 1 110 ? 2.139 -10.338 -3.308 1.00 94.88 110 GLY A O 1
ATOM 867 N N . LYS A 1 111 ? 2.982 -10.366 -5.384 1.00 95.00 111 LYS A N 1
ATOM 868 C CA . LYS A 1 111 ? 4.195 -11.108 -5.004 1.00 95.00 111 LYS A CA 1
ATOM 869 C C . LYS A 1 111 ? 5.327 -10.196 -4.571 1.00 95.00 111 LYS A C 1
ATOM 871 O O . LYS A 1 111 ? 6.061 -10.539 -3.643 1.00 95.00 111 LYS A O 1
ATOM 876 N N . ARG A 1 112 ? 5.464 -9.045 -5.228 1.00 95.81 112 ARG A N 1
ATOM 877 C CA . ARG A 1 112 ? 6.600 -8.150 -5.042 1.00 95.81 112 ARG A CA 1
ATOM 878 C C . ARG A 1 112 ? 6.173 -6.842 -4.392 1.00 95.81 112 ARG A C 1
ATOM 880 O O . ARG A 1 112 ? 5.210 -6.221 -4.834 1.00 95.81 112 ARG A O 1
ATOM 887 N N . GLY A 1 113 ? 6.888 -6.444 -3.348 1.00 96.94 113 GLY A N 1
ATOM 888 C CA . GLY A 1 113 ? 6.718 -5.153 -2.692 1.00 96.94 113 GLY A CA 1
ATOM 889 C C . GLY A 1 113 ? 7.299 -4.030 -3.546 1.00 96.94 113 GLY A C 1
ATOM 890 O O . GLY A 1 113 ? 8.309 -4.214 -4.225 1.00 96.94 113 GLY A O 1
ATOM 891 N N . LEU A 1 114 ? 6.650 -2.871 -3.523 1.00 97.38 114 LEU A N 1
ATOM 892 C CA . LEU A 1 114 ? 7.100 -1.660 -4.203 1.00 97.38 114 LEU A CA 1
ATOM 893 C C . LEU A 1 114 ? 7.552 -0.616 -3.185 1.00 97.38 114 LEU A C 1
ATOM 895 O O . LEU A 1 114 ? 8.661 -0.100 -3.303 1.00 97.38 114 LEU A O 1
ATOM 899 N N . PHE A 1 115 ? 6.729 -0.336 -2.178 1.00 97.50 115 PHE A N 1
ATOM 900 C CA . PHE A 1 115 ? 7.087 0.551 -1.075 1.00 97.50 115 PHE A CA 1
ATOM 901 C C . PHE A 1 115 ? 6.152 0.375 0.125 1.00 97.50 115 PHE A C 1
ATOM 903 O O . PHE A 1 115 ? 5.064 -0.192 -0.013 1.00 97.50 115 PHE A O 1
ATOM 910 N N . GLU A 1 116 ? 6.595 0.866 1.281 1.00 97.12 116 GLU A N 1
ATOM 911 C CA . GLU A 1 116 ? 5.793 1.020 2.495 1.00 97.12 116 GLU A CA 1
ATOM 912 C C . GLU A 1 116 ? 5.849 2.470 2.976 1.00 97.12 116 GLU A C 1
ATOM 914 O O . GLU A 1 116 ? 6.871 3.136 2.792 1.00 97.12 116 GLU A O 1
ATOM 919 N N . ASP A 1 117 ? 4.757 2.930 3.580 1.00 96.19 117 ASP A N 1
ATOM 920 C CA . ASP A 1 117 ? 4.634 4.287 4.109 1.00 96.19 117 ASP A CA 1
ATOM 921 C C . ASP A 1 117 ? 3.695 4.337 5.318 1.00 96.19 117 ASP A C 1
ATOM 923 O O . ASP A 1 117 ? 2.687 3.622 5.352 1.00 96.19 117 ASP A O 1
ATOM 927 N N . ALA A 1 118 ? 4.018 5.181 6.290 1.00 93.62 118 ALA A N 1
ATOM 928 C CA . ALA A 1 118 ? 3.179 5.523 7.428 1.00 93.62 118 ALA A CA 1
ATOM 929 C C . ALA A 1 118 ? 2.769 7.006 7.371 1.00 93.62 118 ALA A C 1
ATOM 931 O O . ALA A 1 118 ? 3.373 7.824 6.690 1.00 93.62 118 ALA A O 1
ATOM 932 N N . GLU A 1 119 ? 1.727 7.391 8.112 1.00 85.88 119 GLU A N 1
ATOM 933 C CA . GLU A 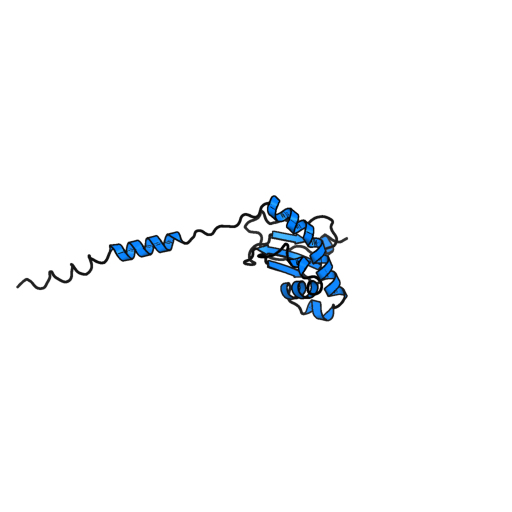1 119 ? 1.196 8.767 8.069 1.00 85.88 119 GLU A CA 1
ATOM 934 C C . GLU A 1 119 ? 2.179 9.841 8.595 1.00 85.88 119 GLU A C 1
ATOM 936 O O . GLU A 1 119 ? 2.033 11.027 8.300 1.00 85.88 119 GLU A O 1
ATOM 941 N N . CYS A 1 120 ? 3.153 9.452 9.413 1.00 84.81 120 CYS A N 1
ATOM 942 C CA . CYS A 1 120 ? 3.916 10.362 10.267 1.00 84.81 120 CYS A CA 1
ATOM 943 C C . CYS A 1 120 ? 5.164 10.983 9.624 1.00 84.81 120 CYS A C 1
ATOM 945 O O . CYS A 1 120 ? 5.851 11.766 10.285 1.00 84.81 120 CYS A O 1
ATOM 947 N N . SER A 1 121 ? 5.480 10.638 8.377 1.00 78.31 121 SER A N 1
ATOM 948 C CA . SER A 1 121 ? 6.674 11.114 7.687 1.00 78.31 121 SER A CA 1
ATOM 949 C C . SER A 1 121 ? 6.323 11.932 6.441 1.00 78.31 121 SER A C 1
ATOM 951 O O . SER A 1 121 ? 5.335 11.705 5.746 1.00 78.31 121 SER A O 1
ATOM 953 N N . ASP A 1 122 ? 7.165 12.923 6.138 1.00 78.12 122 ASP A N 1
ATOM 954 C CA . ASP A 1 122 ? 7.029 13.756 4.932 1.00 78.12 122 ASP A CA 1
ATOM 955 C C . ASP A 1 122 ? 7.538 13.044 3.662 1.00 78.12 122 ASP A C 1
ATOM 957 O O . ASP A 1 122 ? 7.513 13.601 2.560 1.00 78.12 122 ASP A O 1
ATOM 961 N N . LYS A 1 123 ? 8.101 11.842 3.814 1.00 84.88 123 LYS A N 1
ATOM 962 C CA . LYS A 1 123 ? 8.735 11.063 2.752 1.00 84.88 123 LYS A CA 1
ATOM 963 C C . LYS A 1 123 ? 8.413 9.600 2.956 1.00 84.88 123 LYS A C 1
ATOM 965 O O . LYS A 1 123 ? 8.507 9.121 4.070 1.00 84.88 123 LYS A O 1
ATOM 970 N N . VAL A 1 124 ? 8.249 8.902 1.841 1.00 90.62 124 VAL A N 1
ATOM 971 C CA . VAL A 1 124 ? 8.028 7.456 1.805 1.00 90.62 124 VAL A CA 1
ATOM 972 C C . VAL A 1 124 ? 9.068 6.726 2.642 1.00 90.62 124 VAL A C 1
ATOM 974 O O . VAL A 1 124 ? 10.268 6.813 2.357 1.00 90.62 124 VAL A O 1
ATOM 977 N N . ASP A 1 125 ? 8.603 5.992 3.646 1.00 93.06 125 ASP A N 1
ATOM 978 C CA . ASP A 1 125 ? 9.490 5.410 4.652 1.00 93.06 125 ASP A CA 1
ATOM 979 C C . ASP A 1 125 ? 10.365 4.2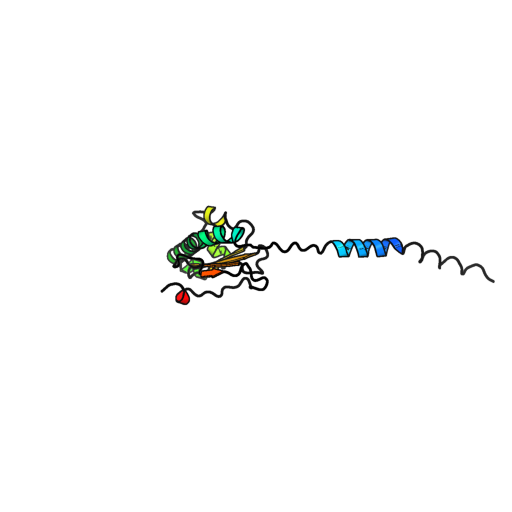74 4.112 1.00 93.06 125 ASP A C 1
ATOM 981 O O . ASP A 1 125 ? 11.530 4.123 4.497 1.00 93.06 125 ASP A O 1
ATOM 985 N N . ARG A 1 126 ? 9.825 3.451 3.204 1.00 94.94 126 ARG A N 1
ATOM 986 C CA . ARG A 1 126 ? 10.566 2.332 2.614 1.00 94.94 126 ARG A CA 1
ATOM 987 C C . ARG A 1 126 ? 10.305 2.197 1.128 1.00 94.94 126 ARG A C 1
ATOM 989 O O . ARG A 1 126 ? 9.210 1.861 0.703 1.00 94.94 126 ARG A O 1
ATOM 996 N N . ILE A 1 127 ? 11.368 2.316 0.340 1.00 95.88 127 ILE A N 1
ATOM 997 C CA . ILE A 1 127 ? 11.337 2.213 -1.120 1.00 95.88 127 ILE A CA 1
ATOM 998 C C . ILE A 1 127 ? 12.053 0.936 -1.565 1.00 95.88 127 ILE A C 1
ATOM 1000 O O . ILE A 1 127 ? 13.234 0.757 -1.272 1.00 95.88 127 ILE A O 1
ATOM 1004 N N . VAL A 1 128 ? 11.363 0.062 -2.303 1.00 96.06 128 VAL A N 1
ATOM 1005 C CA . VAL A 1 128 ? 11.929 -1.206 -2.808 1.00 96.06 128 VAL A CA 1
ATOM 1006 C C . VAL A 1 128 ? 11.530 -1.550 -4.243 1.00 96.06 128 VAL A C 1
ATOM 1008 O O . VAL A 1 128 ? 11.810 -2.643 -4.725 1.00 96.06 128 VAL A O 1
ATOM 1011 N N . TRP A 1 129 ? 10.922 -0.624 -4.985 1.00 95.19 129 TRP A N 1
ATOM 1012 C CA . TRP A 1 129 ? 10.429 -0.896 -6.339 1.00 95.19 129 TRP A CA 1
ATOM 1013 C C . TRP A 1 129 ? 11.527 -1.249 -7.352 1.00 95.19 129 TRP A C 1
ATOM 1015 O O . TRP A 1 129 ? 11.223 -1.900 -8.356 1.00 95.19 129 TRP A O 1
ATOM 1025 N N . SER A 1 130 ? 12.784 -0.880 -7.089 1.00 91.94 130 SER A N 1
ATOM 1026 C CA . SER A 1 130 ? 13.959 -1.266 -7.881 1.00 91.94 130 SER A CA 1
ATOM 1027 C C . SER A 1 130 ? 14.498 -2.664 -7.543 1.00 91.94 130 SER A C 1
ATOM 1029 O O . SER A 1 130 ? 15.234 -3.239 -8.347 1.00 91.94 130 SER A O 1
ATOM 1031 N N . ASP A 1 131 ? 14.107 -3.237 -6.401 1.00 93.50 131 ASP A N 1
ATOM 1032 C CA . ASP A 1 131 ? 14.463 -4.594 -5.999 1.00 93.50 131 ASP A CA 1
ATOM 1033 C C . ASP A 1 131 ? 13.443 -5.598 -6.557 1.00 93.50 131 ASP A C 1
ATOM 1035 O O . ASP A 1 131 ? 12.251 -5.597 -6.234 1.00 93.50 131 ASP A O 1
ATOM 1039 N N . ILE A 1 132 ? 13.917 -6.481 -7.435 1.00 90.50 132 ILE A N 1
ATOM 1040 C CA . ILE A 1 132 ? 13.088 -7.511 -8.069 1.00 90.50 132 ILE A CA 1
ATOM 1041 C C . ILE A 1 132 ? 12.712 -8.648 -7.105 1.00 90.50 132 ILE A C 1
ATOM 1043 O O . ILE A 1 132 ? 11.757 -9.373 -7.376 1.00 90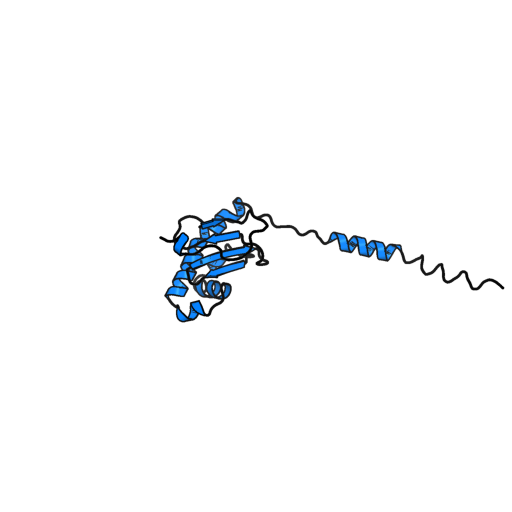.50 132 ILE A O 1
ATOM 1047 N N . ASN A 1 133 ? 13.442 -8.797 -5.996 1.00 93.44 133 ASN A N 1
ATOM 1048 C CA . ASN A 1 133 ? 13.265 -9.867 -5.016 1.00 93.44 133 ASN A CA 1
ATOM 1049 C C . ASN A 1 133 ? 12.523 -9.407 -3.755 1.00 93.44 133 ASN A C 1
ATOM 1051 O O . ASN A 1 133 ? 12.238 -10.231 -2.885 1.00 93.44 133 ASN A O 1
ATOM 1055 N N . ALA A 1 134 ? 12.205 -8.114 -3.643 1.00 95.50 134 ALA A N 1
ATOM 1056 C CA . ALA A 1 134 ? 11.492 -7.575 -2.496 1.00 95.50 134 ALA A CA 1
ATOM 1057 C C . ALA A 1 134 ? 10.113 -8.231 -2.360 1.00 95.50 134 ALA A C 1
ATOM 1059 O O . ALA A 1 134 ? 9.233 -8.035 -3.195 1.00 95.50 134 ALA A O 1
ATOM 1060 N N . LEU A 1 135 ? 9.902 -9.008 -1.300 1.00 97.00 135 LEU A N 1
ATOM 1061 C CA . LEU A 1 135 ? 8.619 -9.666 -1.056 1.00 97.00 135 LEU A CA 1
ATOM 1062 C C . LEU A 1 135 ? 7.528 -8.642 -0.721 1.00 97.00 135 LEU A C 1
ATOM 1064 O O . LEU A 1 135 ? 7.784 -7.637 -0.060 1.00 97.00 135 LEU A O 1
ATOM 1068 N N . CYS A 1 136 ? 6.294 -8.923 -1.141 1.00 97.12 136 CYS A N 1
ATOM 1069 C CA . CYS A 1 136 ? 5.106 -8.172 -0.727 1.00 97.12 136 CYS A CA 1
ATOM 1070 C C . CYS A 1 136 ? 4.719 -8.527 0.722 1.00 97.12 136 CYS A C 1
ATOM 1072 O O . CYS A 1 136 ? 3.747 -9.246 0.980 1.00 97.12 136 CYS A O 1
ATOM 1074 N N . GLN A 1 137 ? 5.523 -8.070 1.678 1.00 97.19 137 GLN A N 1
ATOM 1075 C CA . GLN A 1 137 ? 5.322 -8.276 3.110 1.00 97.19 137 GLN A CA 1
ATOM 1076 C C . GLN A 1 137 ? 5.669 -7.000 3.867 1.00 97.19 137 GLN A C 1
ATOM 1078 O O . GLN A 1 137 ? 6.596 -6.293 3.475 1.00 97.19 137 GLN A O 1
ATOM 1083 N N . PHE A 1 138 ? 4.927 -6.734 4.942 1.00 96.88 138 PHE A N 1
ATOM 1084 C CA . PHE A 1 138 ? 5.228 -5.632 5.843 1.00 96.88 138 PHE A CA 1
ATOM 1085 C C . PHE A 1 138 ? 6.568 -5.880 6.527 1.00 96.88 138 PHE A C 1
ATOM 1087 O O . PHE A 1 138 ? 6.833 -6.971 7.038 1.00 96.88 138 PHE A O 1
ATOM 1094 N N . THR A 1 139 ? 7.408 -4.858 6.523 1.00 95.88 139 THR A N 1
ATOM 1095 C CA . THR A 1 139 ? 8.705 -4.859 7.206 1.00 95.88 139 THR A CA 1
ATOM 1096 C C . THR A 1 139 ? 8.864 -3.647 8.109 1.00 95.88 139 THR A C 1
ATOM 1098 O O . THR A 1 139 ? 9.639 -3.688 9.067 1.00 95.88 139 THR A O 1
ATOM 1101 N N . LEU A 1 140 ? 8.111 -2.588 7.823 1.00 93.44 140 LEU A N 1
ATOM 1102 C CA . LEU A 1 140 ? 8.048 -1.392 8.627 1.00 93.44 140 LEU A CA 1
ATOM 1103 C C . LEU A 1 140 ? 7.237 -1.647 9.902 1.00 93.44 140 LEU A C 1
ATOM 1105 O O . LEU A 1 140 ? 6.311 -2.458 9.928 1.00 93.44 140 LEU A O 1
ATOM 1109 N N . LYS A 1 141 ? 7.615 -0.954 10.974 1.00 91.44 141 LYS A N 1
ATOM 1110 C CA . LYS A 1 141 ? 6.849 -0.884 12.217 1.00 91.44 141 LYS A CA 1
ATOM 1111 C C . LYS A 1 141 ? 6.672 0.574 12.572 1.00 91.44 141 LYS A C 1
ATOM 1113 O O . LYS A 1 141 ? 7.639 1.334 12.487 1.00 91.44 141 LYS A O 1
ATOM 1118 N N . THR A 1 142 ? 5.474 0.935 13.001 1.00 87.38 142 THR A N 1
ATOM 1119 C CA . THR A 1 142 ? 5.109 2.321 13.286 1.00 87.38 142 THR A CA 1
ATOM 1120 C C . THR A 1 142 ? 6.030 2.922 14.351 1.00 87.38 142 THR A C 1
ATOM 1122 O O . THR A 1 142 ? 6.485 4.047 14.183 1.00 87.38 142 THR A O 1
ATOM 1125 N N . GLU A 1 143 ? 6.448 2.144 15.362 1.00 87.38 143 GLU A N 1
ATOM 1126 C CA . GLU A 1 143 ? 7.367 2.622 16.416 1.00 87.38 143 GLU A CA 1
ATOM 1127 C C . GLU A 1 143 ? 8.762 3.038 15.909 1.00 87.38 143 GLU A C 1
ATOM 1129 O O . GLU A 1 143 ? 9.498 3.720 16.619 1.00 87.38 143 GLU A O 1
ATOM 1134 N N . MET A 1 144 ? 9.169 2.583 14.719 1.00 85.19 144 MET A N 1
ATOM 1135 C CA . MET A 1 144 ? 10.485 2.900 14.154 1.00 85.19 144 MET A CA 1
ATOM 1136 C C . MET A 1 144 ? 10.484 4.190 13.334 1.00 85.19 144 MET A C 1
ATOM 1138 O O . MET A 1 144 ? 11.551 4.773 13.144 1.00 85.19 144 MET A O 1
ATOM 1142 N N . VAL A 1 145 ? 9.323 4.605 12.823 1.00 85.62 145 VAL A N 1
ATOM 1143 C CA . VAL A 1 145 ? 9.211 5.731 11.881 1.00 85.62 145 VAL A CA 1
ATOM 1144 C C . VAL A 1 145 ? 8.364 6.885 12.412 1.00 85.62 145 VAL A C 1
ATOM 1146 O O . VAL A 1 145 ? 8.582 8.019 11.999 1.00 85.62 145 VAL A O 1
ATOM 1149 N N . CYS A 1 146 ? 7.473 6.621 13.371 1.00 85.00 146 CYS A N 1
ATOM 1150 C CA . CYS A 1 146 ? 6.619 7.614 14.016 1.00 85.00 146 CYS A CA 1
ATOM 1151 C C . CYS A 1 146 ? 7.069 7.841 15.473 1.00 85.00 146 CYS A C 1
ATOM 1153 O O . CYS A 1 146 ? 6.701 7.039 16.336 1.00 85.00 146 CYS A O 1
ATOM 1155 N N . PRO A 1 147 ? 7.893 8.872 15.750 1.00 70.94 147 PRO A N 1
ATOM 1156 C CA . PRO A 1 147 ? 8.353 9.210 17.099 1.00 70.94 147 PRO A CA 1
ATOM 1157 C C . PRO A 1 147 ? 7.290 9.892 17.974 1.00 70.94 147 PRO A C 1
ATOM 1159 O O . PRO A 1 147 ? 6.364 10.530 17.424 1.00 70.94 147 PRO A O 1
#

Sequence (147 aa):
MEETCRNVFFILWRRRPLFLLCWFILVSISGCCAHKYTDETMQPLAATASDLARAVMRFTQDNPAEAVLLDDRELVRRATAFDPNLLKPYEGLAVRGTADGIILVCTSDGKRGLFEDAECSDKVDRIVWSDINALCQFTLKTEMVCP

S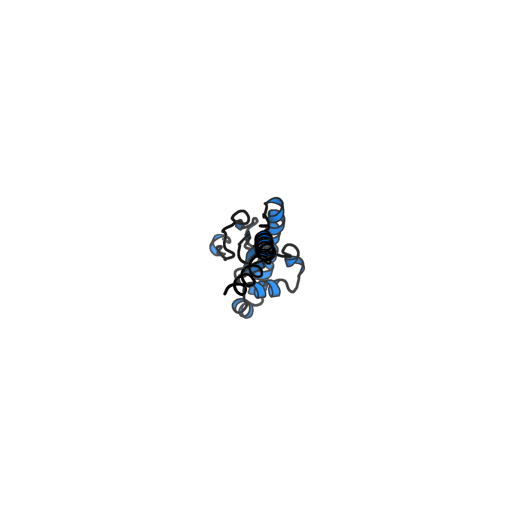olvent-accessible surface area (backbone atoms only — not comparable to full-atom values): 8563 Å² total; per-residue (Å²): 142,88,77,85,83,70,71,69,68,62,66,74,70,72,62,61,68,62,60,56,50,54,54,57,59,64,65,68,68,79,72,77,78,75,80,80,61,46,66,86,70,43,50,69,47,47,73,51,36,36,62,48,8,42,34,27,31,50,40,22,72,77,35,54,81,58,40,78,72,45,52,38,47,57,39,40,55,58,31,30,64,89,47,62,69,75,52,56,80,46,70,77,43,33,62,35,31,42,66,81,11,37,30,39,37,19,40,64,86,49,58,31,23,31,35,34,26,42,54,72,47,99,56,66,74,39,82,33,48,81,43,89,79,35,54,51,64,92,80,83,54,58,81,81,69,45,130

pLDDT: mean 83.88, std 18.52, range [38.69, 98.19]

Mean predicted aligned error: 10.99 Å